Protein AF-A0A941UNM2-F1 (afdb_monomer_lite)

Secondary structure (DSSP, 8-state):
-----------------SS---S---------------S-----------------HHHHHHHHHHTT----HHHHHHHHHHHHHHHHHHHHHTTS--TTPPP--SGGGGT-S--PPPPPP--------HHHHHTT-S-EETTEE-------

Radius of gyration: 27.56 Å; chains: 1; bounding box: 58×44×70 Å

Foldseek 3Di:
DDDDDDDDDDDPDDDDDPDDDDDDDDDDDDDDDDDDPPPDDPPPPDPPDPPPLADDLVVLVVVCVVVVHDDDSVRSVVVSVVSSVVSVVVVVVVVDDCPPPDDDPDPCCVVPVDDDDDDDDPDDDDDDPLVVVCPPAPDDDPSDHDDDDDDD

Sequence (152 aa):
MPTVQQADILPYNSPDICLLLRSKFLRQNYFLGKFYCCRLCNFSRGKAAPRTMSLSLSDVQHIANLAQLEISDERAEKTLAQLNGIFALVGQMSAVDTTGIEPLSHPIAALMPELSLRLRDDRVLEPDLRDAYQQCAPATQDGLYLVPRVVE

Structure (mmCIF, N/CA/C/O backbone):
data_AF-A0A941UNM2-F1
#
_entry.id   AF-A0A941UNM2-F1
#
loop_
_atom_site.group_PDB
_atom_site.id
_atom_site.type_symbol
_atom_site.label_atom_id
_atom_site.label_alt_id
_atom_site.label_comp_id
_atom_site.label_asym_id
_atom_site.label_entity_id
_atom_site.label_seq_id
_atom_site.pdbx_PDB_ins_code
_atom_site.Cartn_x
_atom_site.Cartn_y
_atom_site.Cartn_z
_atom_site.occupancy
_atom_site.B_iso_or_equiv
_atom_site.auth_seq_id
_atom_site.auth_comp_id
_atom_site.auth_asym_id
_atom_site.auth_atom_id
_atom_site.pdbx_PDB_model_num
ATOM 1 N N . MET A 1 1 ? 24.215 -2.992 -43.536 1.00 38.59 1 MET A N 1
ATOM 2 C CA . MET A 1 1 ? 25.291 -2.245 -42.858 1.00 38.59 1 MET A CA 1
ATOM 3 C C . MET A 1 1 ? 25.329 -0.832 -43.404 1.00 38.59 1 MET A C 1
ATOM 5 O O . MET A 1 1 ? 25.579 -0.682 -44.593 1.00 38.59 1 MET A O 1
ATOM 9 N N . PRO A 1 2 ? 25.068 0.173 -42.563 1.00 39.94 2 PRO A N 1
ATOM 10 C CA . PRO A 1 2 ? 25.693 1.471 -42.727 1.00 39.94 2 PRO A CA 1
ATOM 11 C C . PRO A 1 2 ? 26.506 1.833 -41.478 1.00 39.94 2 PRO A C 1
ATOM 13 O O . PRO A 1 2 ? 26.116 1.589 -40.339 1.00 39.94 2 PRO A O 1
ATOM 16 N N . THR A 1 3 ? 27.681 2.368 -41.756 1.00 40.44 3 THR A N 1
ATOM 17 C CA . THR A 1 3 ? 28.746 2.782 -40.851 1.00 40.44 3 THR A CA 1
ATOM 18 C C . THR A 1 3 ? 28.317 4.028 -40.073 1.00 40.44 3 THR A C 1
ATOM 20 O O . THR A 1 3 ? 28.024 5.050 -40.688 1.00 40.44 3 THR A O 1
ATOM 23 N N . VAL A 1 4 ? 28.294 3.969 -38.738 1.00 41.94 4 VAL A N 1
ATOM 24 C CA . VAL A 1 4 ? 28.157 5.158 -37.881 1.00 41.94 4 VAL A CA 1
ATOM 25 C C . VAL A 1 4 ? 29.529 5.453 -37.295 1.00 41.94 4 VAL A C 1
ATOM 27 O O . VAL A 1 4 ? 30.128 4.609 -36.633 1.00 41.94 4 VAL A O 1
ATOM 30 N N . GLN A 1 5 ? 30.046 6.629 -37.637 1.00 39.09 5 GLN A N 1
ATOM 31 C CA . GLN A 1 5 ? 31.352 7.114 -37.223 1.00 39.09 5 GLN A CA 1
ATOM 32 C C . GLN A 1 5 ? 31.389 7.354 -35.711 1.00 39.09 5 GLN A C 1
ATOM 34 O O . GLN A 1 5 ? 30.480 7.959 -35.143 1.00 39.09 5 GLN A O 1
ATOM 39 N N . GLN A 1 6 ? 32.480 6.892 -35.100 1.00 39.91 6 GLN A N 1
ATOM 40 C CA . GLN A 1 6 ? 32.981 7.322 -33.800 1.00 39.91 6 GLN A CA 1
ATOM 41 C C . GLN A 1 6 ? 32.998 8.860 -33.753 1.00 39.91 6 GLN A C 1
ATOM 43 O O . GLN A 1 6 ? 33.671 9.487 -34.569 1.00 39.91 6 GLN A O 1
ATOM 48 N N . ALA A 1 7 ? 32.270 9.452 -32.808 1.00 37.53 7 ALA A N 1
ATOM 49 C CA . ALA A 1 7 ? 32.495 10.823 -32.376 1.00 37.53 7 ALA A CA 1
ATOM 50 C C . ALA A 1 7 ? 33.044 10.774 -30.951 1.00 37.53 7 ALA A C 1
ATOM 52 O O . ALA A 1 7 ? 32.510 10.086 -30.080 1.00 37.53 7 ALA A O 1
ATOM 53 N N . ASP A 1 8 ? 34.170 11.449 -30.794 1.00 34.38 8 ASP A N 1
ATOM 54 C CA . ASP A 1 8 ? 35.116 11.335 -29.704 1.00 34.38 8 ASP A CA 1
ATOM 55 C C . ASP A 1 8 ? 34.553 11.677 -28.321 1.00 34.38 8 ASP A C 1
ATOM 57 O O . ASP A 1 8 ? 33.809 12.635 -28.111 1.00 34.38 8 ASP A O 1
ATOM 61 N N . ILE A 1 9 ? 34.999 10.873 -27.359 1.00 39.72 9 ILE A N 1
ATOM 62 C CA . ILE A 1 9 ? 34.877 11.089 -25.923 1.00 39.72 9 ILE A CA 1
ATOM 63 C C . ILE A 1 9 ? 35.791 12.265 -25.559 1.00 39.72 9 ILE A C 1
ATOM 65 O O . ILE A 1 9 ? 37.012 12.148 -25.663 1.00 39.72 9 ILE A O 1
ATOM 69 N N . LEU A 1 10 ? 35.221 13.380 -25.097 1.00 38.94 10 LEU A N 1
ATOM 70 C CA . LEU A 1 10 ? 35.974 14.427 -24.402 1.00 38.94 10 LEU A CA 1
ATOM 71 C C . LEU A 1 10 ? 35.691 14.382 -22.891 1.00 38.94 10 LEU A C 1
ATOM 73 O O . LEU A 1 10 ? 34.558 14.117 -22.484 1.00 38.94 10 LEU A O 1
ATOM 77 N N . PRO A 1 11 ? 36.712 14.618 -22.046 1.00 37.31 11 PRO A N 1
ATOM 78 C CA . PRO A 1 11 ? 36.639 14.379 -20.612 1.00 37.31 11 PRO A CA 1
ATOM 79 C C . PRO A 1 11 ? 35.880 15.511 -19.914 1.00 37.31 11 PRO A C 1
ATOM 81 O O . PRO A 1 11 ? 36.327 16.657 -19.891 1.00 37.31 11 PRO A O 1
ATOM 84 N N . TYR A 1 12 ? 34.738 15.194 -19.304 1.00 43.06 12 TYR A N 1
ATOM 85 C CA . TYR A 1 12 ? 33.997 16.146 -18.480 1.00 43.06 12 TYR A CA 1
ATOM 86 C C . TYR A 1 12 ? 34.612 16.206 -17.077 1.00 43.06 12 TYR A C 1
ATOM 88 O O . TYR A 1 12 ? 34.192 15.515 -16.152 1.00 43.06 12 TYR A O 1
ATOM 96 N N . ASN A 1 13 ? 35.652 17.025 -16.936 1.00 38.09 13 ASN A N 1
ATOM 97 C CA . ASN A 1 13 ? 36.161 17.464 -15.646 1.00 38.09 13 ASN A CA 1
ATOM 98 C C . ASN A 1 13 ? 36.380 18.977 -15.702 1.00 38.09 13 ASN A C 1
ATOM 100 O O . ASN A 1 13 ? 37.399 19.414 -16.231 1.00 38.09 13 ASN A O 1
ATOM 104 N N . SER A 1 14 ? 35.407 19.759 -15.221 1.00 36.44 14 SER A N 1
ATOM 105 C CA . SER A 1 14 ? 35.585 20.989 -14.419 1.00 36.44 14 SER A CA 1
ATOM 106 C C . SER A 1 14 ? 34.254 21.754 -14.265 1.00 36.44 14 SER A C 1
ATOM 108 O O . SER A 1 14 ? 33.398 21.676 -15.148 1.00 36.44 14 SER A O 1
ATOM 110 N N . PRO A 1 15 ? 34.049 22.480 -13.150 1.00 49.19 15 PRO A N 1
ATOM 111 C CA . PRO A 1 15 ? 32.752 22.981 -12.714 1.00 49.19 15 PRO A CA 1
ATOM 112 C C . PRO A 1 15 ? 32.562 24.447 -13.117 1.00 49.19 15 PRO A C 1
ATOM 114 O O . PRO A 1 15 ? 33.095 25.309 -12.444 1.00 49.19 15 PRO A O 1
ATOM 117 N N . ASP A 1 16 ? 31.805 24.746 -14.176 1.00 44.72 16 ASP A N 1
ATOM 118 C CA . ASP A 1 16 ? 31.377 26.125 -14.482 1.00 44.72 16 ASP A CA 1
ATOM 119 C C . ASP A 1 16 ? 30.246 26.150 -15.528 1.00 44.72 16 ASP A C 1
ATOM 121 O O . ASP A 1 16 ? 30.465 26.429 -16.702 1.00 44.72 16 ASP A O 1
ATOM 125 N N . ILE A 1 17 ? 29.000 25.866 -15.125 1.00 41.56 17 ILE A N 1
ATOM 126 C CA . ILE A 1 17 ? 27.803 26.181 -15.943 1.00 41.56 17 ILE A CA 1
ATOM 127 C C . ILE A 1 17 ? 26.698 26.756 -15.043 1.00 41.56 17 ILE A C 1
ATOM 129 O O . ILE A 1 17 ? 25.564 26.287 -15.007 1.00 41.56 17 ILE A O 1
ATOM 133 N N . CYS A 1 18 ? 27.040 27.790 -14.269 1.00 36.16 18 CYS A N 1
ATOM 134 C CA . CYS A 1 18 ? 26.081 28.486 -13.405 1.00 36.16 18 CYS A CA 1
ATOM 135 C C . CYS A 1 18 ? 25.472 29.752 -14.040 1.00 36.16 18 CYS A C 1
ATOM 137 O O . CYS A 1 18 ? 24.567 30.350 -13.469 1.00 36.16 18 CYS A O 1
ATOM 139 N N . LEU A 1 19 ? 25.901 30.191 -15.227 1.00 42.97 19 LEU A N 1
ATOM 140 C CA . LEU A 1 19 ? 25.396 31.435 -15.820 1.00 42.97 19 LEU A CA 1
ATOM 141 C C . LEU A 1 19 ? 25.467 31.404 -17.345 1.00 42.97 19 LEU A C 1
ATOM 143 O O . LEU A 1 19 ? 26.473 31.826 -17.893 1.00 42.97 19 LEU A O 1
ATOM 147 N N . LEU A 1 20 ? 24.402 30.957 -18.023 1.00 41.00 20 LEU A N 1
ATOM 148 C CA . LEU A 1 20 ? 23.994 31.448 -19.354 1.00 41.00 20 LEU A CA 1
ATOM 149 C C . LEU A 1 20 ? 22.799 30.647 -19.880 1.00 41.00 20 LEU A C 1
ATOM 151 O O . LEU A 1 20 ? 22.975 29.654 -20.568 1.00 41.00 20 LEU A O 1
ATOM 155 N N . LEU A 1 21 ? 21.584 31.097 -19.556 1.00 37.56 21 LEU A N 1
ATOM 156 C CA . LEU A 1 21 ? 20.432 31.155 -20.478 1.00 37.56 21 LEU A CA 1
ATOM 157 C C . LEU A 1 21 ? 19.244 31.816 -19.765 1.00 37.56 21 LEU A C 1
ATOM 159 O O . LEU A 1 21 ? 18.157 31.279 -19.576 1.00 37.56 21 LEU A O 1
ATOM 163 N N . ARG A 1 22 ? 19.489 33.068 -19.376 1.00 40.47 22 ARG A N 1
ATOM 164 C CA . ARG A 1 22 ? 18.455 34.086 -19.215 1.00 40.47 22 ARG A CA 1
ATOM 165 C C . ARG A 1 22 ? 18.176 34.615 -20.624 1.00 40.47 22 ARG A C 1
ATOM 167 O O . ARG A 1 22 ? 19.119 34.984 -21.313 1.00 40.47 22 ARG A O 1
ATOM 174 N N . SER A 1 23 ? 16.903 34.692 -21.008 1.00 39.66 23 SER A N 1
ATOM 175 C CA . SER A 1 23 ? 16.364 35.254 -22.265 1.00 39.66 23 SER A CA 1
ATOM 176 C C . SER A 1 23 ? 16.194 34.290 -23.452 1.00 39.66 23 SER A C 1
ATOM 178 O O . SER A 1 23 ? 17.061 34.155 -24.304 1.00 39.66 23 SER A O 1
ATOM 180 N N . LYS A 1 24 ? 15.007 33.669 -23.529 1.00 42.66 24 LYS A N 1
ATOM 181 C CA . LYS A 1 24 ? 14.116 33.611 -24.712 1.00 42.66 24 LYS A CA 1
ATOM 182 C C . LYS A 1 24 ? 13.107 32.474 -24.535 1.00 42.66 24 LYS A C 1
ATOM 184 O O . LYS A 1 24 ? 13.323 31.385 -25.036 1.00 42.66 24 LYS A O 1
ATOM 189 N N . PHE A 1 25 ? 12.003 32.740 -23.840 1.00 32.34 25 PHE A N 1
ATOM 190 C CA . PHE A 1 25 ? 10.706 32.126 -24.154 1.00 32.34 25 PHE A CA 1
ATOM 191 C C . PHE A 1 25 ? 9.606 32.904 -23.420 1.00 32.34 25 PHE A C 1
ATOM 193 O O . PHE A 1 25 ? 9.177 32.568 -22.321 1.00 32.34 25 PHE A O 1
ATOM 200 N N . LEU A 1 26 ? 9.212 34.035 -24.004 1.00 33.81 26 LEU A N 1
ATOM 201 C CA . LEU A 1 26 ? 8.020 34.776 -23.607 1.00 33.81 26 LEU A CA 1
ATOM 202 C C . LEU A 1 26 ? 7.119 34.915 -24.832 1.00 33.81 26 LEU A C 1
ATOM 204 O O . LEU A 1 26 ? 7.583 35.365 -25.876 1.00 33.81 26 LEU A O 1
ATOM 208 N N . ARG A 1 27 ? 5.830 34.633 -24.598 1.00 34.16 27 ARG A N 1
ATOM 209 C CA . ARG A 1 27 ? 4.637 34.809 -25.451 1.00 34.16 27 ARG A CA 1
ATOM 210 C C . ARG A 1 27 ? 4.247 33.621 -26.338 1.00 34.16 27 ARG A C 1
ATOM 212 O O . ARG A 1 27 ? 4.634 33.562 -27.493 1.00 34.16 27 ARG A O 1
ATOM 219 N N . GLN A 1 28 ? 3.329 32.793 -25.835 1.00 38.62 28 GLN A N 1
ATOM 220 C CA . GLN A 1 28 ? 1.892 32.872 -26.175 1.00 38.62 28 GLN A CA 1
ATOM 221 C C . GLN A 1 28 ? 1.104 31.843 -25.336 1.00 38.62 28 GLN A C 1
ATOM 223 O O . GLN A 1 28 ? 1.188 30.644 -25.543 1.00 38.62 28 GLN A O 1
ATOM 228 N N . ASN A 1 29 ? 0.477 32.324 -24.259 1.00 36.66 29 ASN A N 1
ATOM 229 C CA . ASN A 1 29 ? -0.979 32.294 -24.057 1.00 36.66 29 ASN A CA 1
ATOM 230 C C . ASN A 1 29 ? -1.593 30.908 -23.829 1.00 36.66 29 ASN A C 1
ATOM 232 O O . ASN A 1 29 ? -2.188 30.377 -24.750 1.00 36.66 29 ASN A O 1
ATOM 236 N N . TYR A 1 30 ? -1.598 30.434 -22.578 1.00 43.09 30 TYR A N 1
ATOM 237 C CA . TYR A 1 30 ? -2.759 29.730 -22.023 1.00 43.09 30 TYR A CA 1
ATOM 238 C C . TYR A 1 30 ? -2.925 30.062 -20.533 1.00 43.09 30 TYR A C 1
ATOM 240 O O . TYR A 1 30 ? -2.081 29.751 -19.702 1.00 43.09 30 TYR A O 1
ATOM 248 N N . PHE A 1 31 ? -4.027 30.769 -20.280 1.00 30.66 31 PHE A N 1
ATOM 249 C CA . PHE A 1 31 ? -4.817 30.889 -19.057 1.00 30.66 31 PHE A CA 1
ATOM 250 C C . PHE A 1 31 ? -4.147 31.268 -17.726 1.00 30.66 31 PHE A C 1
ATOM 252 O O . PHE A 1 31 ? -3.425 30.518 -17.077 1.00 30.66 31 PHE A O 1
ATOM 259 N N . LEU A 1 32 ? -4.513 32.475 -17.288 1.00 35.97 32 LEU A N 1
ATOM 260 C CA . LEU A 1 32 ? -4.239 33.044 -15.982 1.00 35.97 32 LEU A CA 1
ATOM 261 C C . LEU A 1 32 ? -4.911 32.239 -14.863 1.00 35.97 32 LEU A C 1
ATOM 263 O O . LEU A 1 32 ? -6.132 32.211 -14.753 1.00 35.97 32 LEU A O 1
ATOM 267 N N . GLY A 1 33 ? -4.086 31.725 -13.958 1.00 31.30 33 GLY A N 1
ATOM 268 C CA . GLY A 1 33 ? -4.458 31.348 -12.600 1.00 31.30 33 GLY A CA 1
ATOM 269 C C . GLY A 1 33 ? -3.362 31.808 -11.647 1.00 31.30 33 GLY A C 1
ATOM 270 O O . GLY A 1 33 ? -2.493 31.034 -11.266 1.00 31.30 33 GLY A O 1
ATOM 271 N N . LYS A 1 34 ? -3.361 33.104 -11.315 1.00 35.53 34 LYS A N 1
ATOM 272 C CA . LYS A 1 34 ? -2.531 33.688 -10.254 1.00 35.53 34 LYS A CA 1
ATOM 273 C C . LYS A 1 34 ? -2.842 32.983 -8.929 1.00 35.53 34 LYS A C 1
ATOM 275 O O . LYS A 1 34 ? -3.826 33.331 -8.290 1.00 35.53 34 LYS A O 1
ATOM 280 N N . PHE A 1 35 ? -1.963 32.104 -8.464 1.00 30.31 35 PHE A N 1
ATOM 281 C CA . PHE A 1 35 ? -1.761 31.925 -7.029 1.00 30.31 35 PHE A CA 1
ATOM 282 C C . PHE A 1 35 ? -0.305 32.211 -6.706 1.00 30.31 35 PHE A C 1
ATOM 284 O O . PHE A 1 35 ? 0.620 31.474 -7.034 1.00 30.31 35 PHE A O 1
ATOM 291 N N . TYR A 1 36 ? -0.137 33.394 -6.131 1.00 38.31 36 TYR A N 1
ATOM 292 C CA . TYR A 1 36 ? 1.098 33.899 -5.584 1.00 38.31 36 TYR A CA 1
ATOM 293 C C . TYR A 1 36 ? 1.652 32.912 -4.558 1.00 38.31 36 TYR A C 1
ATOM 295 O O . TYR A 1 36 ? 0.938 32.447 -3.670 1.00 38.31 36 TYR A O 1
ATOM 303 N N . CYS A 1 37 ? 2.958 32.680 -4.661 1.00 32.22 37 CYS A N 1
ATOM 304 C CA . CYS A 1 37 ? 3.813 32.229 -3.577 1.00 32.22 37 CYS A CA 1
ATOM 305 C C . CYS A 1 37 ? 3.662 33.213 -2.404 1.00 32.22 37 CYS A C 1
ATOM 307 O O . CYS A 1 37 ? 4.362 34.222 -2.324 1.00 32.22 37 CYS A O 1
ATOM 309 N N . CYS A 1 38 ? 2.694 32.951 -1.526 1.00 29.59 38 CYS A N 1
ATOM 310 C CA . CYS A 1 38 ? 2.586 33.621 -0.243 1.00 29.59 38 CYS A CA 1
ATOM 311 C C . CYS A 1 38 ? 3.354 32.782 0.773 1.00 29.59 38 CYS A C 1
ATOM 313 O O . CYS A 1 38 ? 2.865 31.817 1.361 1.00 29.59 38 CYS A O 1
ATOM 315 N N . ARG A 1 39 ? 4.613 33.171 0.935 1.00 40.22 39 ARG A N 1
ATOM 316 C CA . ARG A 1 39 ? 5.497 32.809 2.032 1.00 40.22 39 ARG A CA 1
ATOM 317 C C . ARG A 1 39 ? 4.936 33.405 3.324 1.00 40.22 39 ARG A C 1
ATOM 319 O O . ARG A 1 39 ? 5.430 34.435 3.747 1.00 40.22 39 ARG A O 1
ATOM 326 N N . LEU A 1 40 ? 3.857 32.818 3.854 1.00 38.56 40 LEU A N 1
ATOM 327 C CA . LEU A 1 40 ? 3.228 33.042 5.171 1.00 38.56 40 LEU A CA 1
ATOM 328 C C . LEU A 1 40 ? 1.874 32.305 5.188 1.00 38.56 40 LEU A C 1
ATOM 330 O O . LEU A 1 40 ? 0.804 32.905 5.187 1.00 38.56 40 LEU A O 1
ATOM 334 N N . CYS A 1 41 ? 1.902 30.976 5.181 1.00 28.83 41 CYS A N 1
ATOM 335 C CA . CYS A 1 41 ? 0.761 30.190 5.637 1.00 28.83 41 CYS A CA 1
ATOM 336 C C . CYS A 1 41 ? 1.268 29.267 6.729 1.00 28.83 41 CYS A C 1
ATOM 338 O O . CYS A 1 41 ? 1.983 28.300 6.480 1.00 28.83 41 CYS A O 1
ATOM 340 N N . ASN A 1 42 ? 0.938 29.671 7.955 1.00 32.81 42 ASN A N 1
ATOM 341 C CA . ASN A 1 42 ? 0.988 28.857 9.150 1.00 32.81 42 ASN A CA 1
ATOM 342 C C . ASN A 1 42 ? 0.553 27.437 8.800 1.00 32.81 42 ASN A C 1
ATOM 344 O O . ASN A 1 42 ? -0.609 27.214 8.466 1.00 32.81 42 ASN A O 1
ATOM 348 N N . PHE A 1 43 ? 1.489 26.494 8.908 1.00 32.81 43 PHE A N 1
ATOM 349 C CA . PHE A 1 43 ? 1.162 25.095 9.110 1.00 32.81 43 PHE A CA 1
ATOM 350 C C . PHE A 1 43 ? 0.400 25.040 10.433 1.00 32.81 43 PHE A C 1
ATOM 352 O O . PHE A 1 43 ? 0.981 25.008 11.522 1.00 32.81 43 PHE A O 1
ATOM 359 N N . SER A 1 44 ? -0.917 25.192 10.332 1.00 35.88 44 SER A N 1
ATOM 360 C CA . SER A 1 44 ? -1.851 25.046 11.423 1.00 35.88 44 SER A CA 1
ATOM 361 C C . SER A 1 44 ? -1.650 23.633 11.939 1.00 35.88 44 SER A C 1
ATOM 363 O O . SER A 1 44 ? -2.071 22.659 11.323 1.00 35.88 44 SER A O 1
ATOM 365 N N . ARG A 1 45 ? -0.939 23.528 13.068 1.00 40.31 45 ARG A N 1
ATOM 366 C CA . ARG A 1 45 ? -0.932 22.330 13.899 1.00 40.31 45 ARG A CA 1
ATOM 367 C C . ARG A 1 45 ? -2.397 22.027 14.179 1.00 40.31 45 ARG A C 1
ATOM 369 O O . ARG A 1 45 ? -3.015 22.684 15.019 1.00 40.31 45 ARG A O 1
ATOM 376 N N .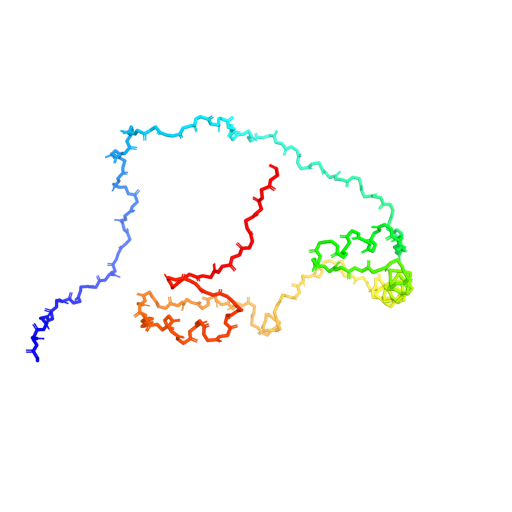 GLY A 1 46 ? -2.958 21.097 13.409 1.00 33.62 46 GLY A N 1
ATOM 377 C CA . GLY A 1 46 ? -4.248 20.505 13.696 1.00 33.62 46 GLY A CA 1
ATOM 378 C C . GLY A 1 46 ? -4.201 20.077 15.151 1.00 33.62 46 GLY A C 1
ATOM 379 O O . GLY A 1 46 ? -3.249 19.417 15.572 1.00 33.62 46 GLY A O 1
ATOM 380 N N . LYS A 1 47 ? -5.156 20.576 15.938 1.00 36.75 47 LYS A N 1
ATOM 381 C CA . LYS A 1 47 ? -5.300 20.247 17.352 1.00 36.75 47 LYS A CA 1
ATOM 382 C C . LYS A 1 47 ? -5.143 18.735 17.491 1.00 36.75 47 LYS A C 1
ATOM 384 O O . LYS A 1 47 ? -5.931 17.994 16.910 1.00 36.75 47 LYS A O 1
ATOM 389 N N . ALA A 1 48 ? -4.121 18.299 18.224 1.00 37.91 48 ALA A N 1
ATOM 390 C CA . ALA A 1 48 ? -4.000 16.914 18.634 1.00 37.91 48 ALA A CA 1
ATOM 391 C C . ALA A 1 48 ? -5.210 16.618 19.524 1.00 37.91 48 ALA A C 1
ATOM 393 O O . ALA A 1 48 ? -5.235 16.977 20.702 1.00 37.91 48 ALA A O 1
ATOM 394 N N . ALA A 1 49 ? -6.254 16.049 18.924 1.00 38.22 49 ALA A N 1
ATOM 395 C CA . ALA A 1 49 ? -7.298 15.387 19.676 1.00 38.22 49 ALA A CA 1
ATOM 396 C C . ALA A 1 49 ? -6.627 14.298 20.534 1.00 38.22 49 ALA A C 1
ATOM 398 O O . ALA A 1 49 ? -5.616 13.722 20.107 1.00 38.22 49 ALA A O 1
ATOM 399 N N . PRO A 1 50 ? -7.125 14.048 21.756 1.00 39.88 50 PRO A N 1
ATOM 400 C CA . PRO A 1 50 ? -6.584 12.999 22.610 1.00 39.88 50 PRO A CA 1
ATOM 401 C C . PRO A 1 50 ? -6.506 11.688 21.820 1.00 39.88 50 PRO A C 1
ATOM 403 O O . PRO A 1 50 ? -7.431 11.359 21.079 1.00 39.88 50 PRO A O 1
ATOM 406 N N . ARG A 1 51 ? -5.383 10.966 21.944 1.00 47.16 51 ARG A N 1
ATOM 407 C CA . ARG A 1 51 ? -5.144 9.681 21.271 1.00 47.16 51 ARG A CA 1
ATOM 408 C C . ARG A 1 51 ? -6.071 8.602 21.837 1.00 47.16 51 ARG A C 1
ATOM 410 O O . ARG A 1 51 ? -5.641 7.738 22.593 1.00 47.16 51 ARG A O 1
ATOM 417 N N . THR A 1 52 ? -7.347 8.650 21.482 1.00 50.44 52 THR A N 1
ATOM 418 C CA . THR A 1 52 ? -8.246 7.507 21.600 1.00 50.44 52 THR A CA 1
ATOM 419 C C . THR A 1 52 ? -7.813 6.477 20.565 1.00 50.44 52 THR A C 1
ATOM 421 O O . THR A 1 52 ? -7.974 6.679 19.368 1.00 50.44 52 THR A O 1
ATOM 424 N N . MET A 1 53 ? -7.231 5.375 21.041 1.00 65.50 53 MET A N 1
ATOM 425 C CA . MET A 1 53 ? -6.783 4.216 20.249 1.00 65.50 53 MET A CA 1
ATOM 426 C C . MET A 1 53 ? -7.953 3.347 19.753 1.00 65.50 53 MET A C 1
ATOM 428 O O . MET A 1 53 ? -7.793 2.151 19.531 1.00 65.50 53 MET A O 1
ATOM 432 N N . SER A 1 54 ? -9.146 3.927 19.636 1.00 73.56 54 SER A N 1
ATOM 433 C CA . SER A 1 54 ? -10.363 3.241 19.216 1.00 73.56 54 SER A CA 1
ATOM 434 C C . SER A 1 54 ? -10.903 3.917 17.965 1.00 73.56 54 SER A C 1
ATOM 436 O O . SER A 1 54 ? -11.273 5.091 18.014 1.00 73.56 54 SER A O 1
ATOM 438 N N . LEU A 1 55 ? -10.947 3.173 16.863 1.00 85.81 55 LEU A N 1
ATOM 439 C CA . LEU A 1 55 ? -11.538 3.627 15.609 1.00 85.81 55 LEU A CA 1
ATOM 440 C C . LEU A 1 55 ? -13.066 3.589 15.673 1.00 85.81 55 LEU A C 1
ATOM 442 O O . LEU A 1 55 ? -13.651 2.668 16.253 1.00 85.81 55 LEU A O 1
ATOM 446 N N . SER A 1 56 ? -13.700 4.560 15.020 1.00 90.56 56 SER A N 1
ATOM 447 C CA . SER A 1 56 ? -15.131 4.555 14.716 1.00 90.56 56 SER A CA 1
ATOM 448 C C . SER A 1 56 ? -15.413 3.910 13.352 1.00 90.56 56 SER A C 1
ATOM 450 O O . SER A 1 56 ? -14.516 3.731 12.527 1.00 90.56 56 SER A O 1
ATOM 452 N N . LEU A 1 57 ? -16.677 3.572 13.079 1.00 90.31 57 LEU A N 1
ATOM 453 C CA . LEU A 1 57 ? -17.072 2.977 11.796 1.00 90.31 57 LEU A CA 1
ATOM 454 C C . LEU A 1 57 ? -16.856 3.940 10.615 1.00 90.31 57 LEU A C 1
ATOM 456 O O . LEU A 1 57 ? -16.431 3.509 9.544 1.00 90.31 57 LEU A O 1
ATOM 460 N N . SER A 1 58 ? -17.043 5.247 10.828 1.00 90.56 58 SER A N 1
ATOM 461 C CA . SER A 1 58 ? -16.720 6.272 9.828 1.00 90.56 58 SER A CA 1
ATOM 462 C C . SER A 1 58 ? -15.227 6.332 9.505 1.00 90.56 58 SER A C 1
ATOM 464 O O . SER A 1 58 ? -14.869 6.572 8.354 1.00 90.56 58 SER A O 1
ATOM 466 N N . ASP A 1 59 ? -14.348 6.064 10.478 1.00 91.19 59 ASP A N 1
ATOM 467 C CA . ASP A 1 59 ? -12.901 6.035 10.230 1.00 91.19 59 ASP A CA 1
ATOM 468 C C . ASP A 1 59 ? -12.523 4.844 9.344 1.00 91.19 59 ASP A C 1
ATOM 470 O O . ASP A 1 59 ? -11.690 4.976 8.450 1.00 91.19 59 ASP A O 1
ATOM 474 N N . VAL A 1 60 ? -13.173 3.691 9.537 1.00 92.25 60 VAL A N 1
ATOM 475 C CA . VAL A 1 60 ? -12.962 2.505 8.691 1.00 92.25 60 VAL A CA 1
ATOM 476 C C . VAL A 1 60 ? -13.405 2.775 7.254 1.00 92.25 60 VAL A C 1
ATOM 478 O O . VAL A 1 60 ? -12.664 2.463 6.323 1.00 92.25 60 VAL A O 1
ATOM 481 N N . GLN A 1 61 ? -14.565 3.406 7.060 1.00 91.38 61 GLN A N 1
ATOM 482 C CA . GLN A 1 61 ? -15.031 3.808 5.728 1.00 91.38 61 GLN A CA 1
ATOM 483 C C . GLN A 1 61 ? -14.092 4.838 5.081 1.00 91.38 61 GLN A C 1
ATOM 485 O O . GLN A 1 61 ? -13.801 4.753 3.887 1.00 91.38 61 GLN A O 1
ATOM 490 N N . HIS A 1 62 ? -13.566 5.783 5.865 1.00 92.62 62 HIS A N 1
ATOM 491 C CA . HIS A 1 62 ? -12.604 6.765 5.375 1.00 92.62 62 HIS A CA 1
ATOM 492 C C . HIS A 1 62 ? -11.288 6.112 4.929 1.00 92.62 62 HIS A C 1
ATOM 494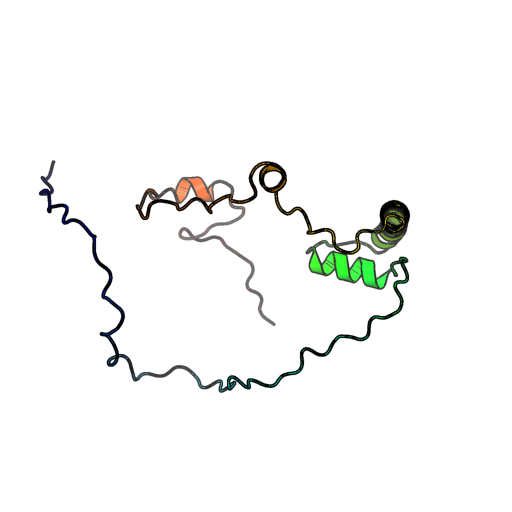 O O . HIS A 1 62 ? -10.797 6.393 3.836 1.00 92.62 62 HIS A O 1
ATOM 500 N N . ILE A 1 63 ? -10.745 5.196 5.735 1.00 92.94 63 ILE A N 1
ATOM 501 C CA . ILE A 1 63 ? -9.533 4.437 5.400 1.00 92.94 63 ILE A CA 1
ATOM 502 C C . ILE A 1 63 ? -9.763 3.565 4.161 1.00 92.94 63 ILE A C 1
ATOM 504 O O . ILE A 1 63 ? -8.894 3.508 3.293 1.00 92.94 63 ILE A O 1
ATOM 508 N N . ALA A 1 64 ? -10.929 2.925 4.041 1.00 93.88 64 ALA A N 1
ATOM 509 C CA . ALA A 1 64 ? -11.280 2.127 2.868 1.00 93.88 64 ALA A CA 1
ATOM 510 C C . ALA A 1 64 ? -11.291 2.977 1.587 1.00 93.88 64 ALA A C 1
ATOM 512 O O . ALA A 1 64 ? -10.710 2.574 0.583 1.00 93.88 64 ALA A O 1
ATOM 513 N N . ASN A 1 65 ? -11.845 4.192 1.647 1.00 93.81 65 ASN A N 1
ATOM 514 C CA . ASN A 1 65 ? -11.822 5.132 0.526 1.00 93.81 65 ASN A CA 1
ATOM 515 C C . ASN A 1 65 ? -10.383 5.528 0.140 1.00 93.81 65 ASN A C 1
ATOM 517 O O . ASN A 1 65 ? -10.008 5.428 -1.027 1.00 93.81 65 ASN A O 1
ATOM 521 N N . LEU A 1 66 ? -9.539 5.875 1.121 1.00 96.00 66 LEU A N 1
ATOM 522 C CA . LEU A 1 66 ? -8.125 6.197 0.874 1.00 96.00 66 LEU A CA 1
ATOM 523 C C . LEU A 1 66 ? -7.350 5.029 0.248 1.00 96.00 66 LEU A C 1
ATOM 525 O O . LEU A 1 66 ? -6.476 5.245 -0.589 1.00 96.00 66 LEU A O 1
ATOM 529 N N . ALA A 1 67 ? -7.678 3.800 0.642 1.00 95.69 67 ALA A N 1
ATOM 530 C CA . ALA A 1 67 ? -7.094 2.581 0.095 1.00 95.69 67 ALA A CA 1
ATOM 531 C C . ALA A 1 67 ? -7.737 2.128 -1.232 1.00 95.69 67 ALA A C 1
ATOM 533 O O . ALA A 1 67 ? -7.322 1.106 -1.773 1.00 95.69 67 ALA A O 1
ATOM 534 N N . GLN A 1 68 ? -8.730 2.862 -1.751 1.00 94.06 68 GLN A N 1
ATOM 535 C CA . GLN A 1 68 ? -9.520 2.497 -2.935 1.00 94.06 68 GLN A CA 1
ATOM 536 C C . GLN A 1 68 ? -10.174 1.106 -2.819 1.00 94.06 68 GLN A C 1
ATOM 538 O O . GLN A 1 68 ? -10.236 0.345 -3.784 1.00 94.06 68 GLN A O 1
ATOM 543 N N . LEU A 1 69 ? -10.662 0.769 -1.623 1.00 94.38 69 LEU A N 1
ATOM 544 C CA . LEU A 1 69 ? -11.351 -0.483 -1.321 1.00 94.38 69 LEU A CA 1
ATOM 545 C C . LEU A 1 69 ? -12.848 -0.244 -1.127 1.00 94.38 69 LEU A C 1
ATOM 547 O O . LEU A 1 69 ? -13.261 0.546 -0.279 1.00 94.38 69 LEU A O 1
ATOM 551 N N . GLU A 1 70 ? -13.667 -0.988 -1.866 1.00 93.00 70 GLU A N 1
ATOM 552 C CA . GLU A 1 70 ? -15.110 -1.035 -1.643 1.00 93.00 70 GLU A CA 1
ATOM 553 C C . GLU A 1 70 ? -15.435 -2.048 -0.536 1.00 93.00 70 GLU A C 1
ATOM 555 O O . GLU A 1 70 ? -15.071 -3.227 -0.612 1.00 93.00 70 GLU A O 1
ATOM 560 N N . ILE A 1 71 ? -16.110 -1.590 0.520 1.00 92.62 71 ILE A N 1
ATOM 561 C CA . ILE A 1 71 ? -16.452 -2.406 1.686 1.00 92.62 71 ILE A CA 1
ATOM 562 C C . ILE A 1 71 ? -17.944 -2.284 1.998 1.00 92.62 71 ILE A C 1
ATOM 564 O O . ILE A 1 71 ? -18.490 -1.187 2.036 1.00 92.62 71 ILE A O 1
ATOM 568 N N . SER A 1 72 ? -18.604 -3.421 2.221 1.00 93.94 72 SER A N 1
ATOM 569 C CA . SER A 1 72 ? -19.986 -3.443 2.704 1.00 93.94 72 SER A CA 1
ATOM 570 C C . SER A 1 72 ? -20.045 -3.112 4.196 1.00 93.94 72 SER A C 1
ATOM 572 O O . SER A 1 72 ? -19.090 -3.390 4.925 1.00 93.94 72 SER A O 1
ATOM 574 N N . ASP A 1 73 ? -21.180 -2.608 4.678 1.00 90.50 73 ASP A N 1
ATOM 575 C CA . ASP A 1 73 ? -21.342 -2.221 6.089 1.00 90.50 73 ASP A CA 1
ATOM 576 C C . ASP A 1 73 ? -21.064 -3.387 7.056 1.00 90.50 73 ASP A C 1
ATOM 578 O O . ASP A 1 73 ? -20.307 -3.244 8.015 1.00 90.50 73 ASP A O 1
ATOM 582 N N . GLU A 1 74 ? -21.541 -4.594 6.733 1.00 91.06 74 GLU A N 1
ATOM 583 C CA . GLU A 1 74 ? -21.258 -5.806 7.519 1.00 91.06 74 GLU A CA 1
ATOM 584 C C . GLU A 1 74 ? -19.757 -6.138 7.606 1.00 91.06 74 GLU A C 1
ATOM 586 O O . GLU A 1 74 ? -19.266 -6.667 8.608 1.00 91.06 74 GLU A O 1
ATOM 591 N N . ARG A 1 75 ? -19.002 -5.873 6.531 1.00 91.19 75 ARG A N 1
ATOM 592 C CA . ARG A 1 75 ? -17.549 -6.075 6.518 1.00 91.19 75 ARG A CA 1
ATOM 593 C C . ARG A 1 75 ? -16.845 -4.950 7.261 1.00 91.19 75 ARG A C 1
ATOM 595 O O . ARG A 1 75 ? -15.834 -5.224 7.907 1.00 91.19 75 ARG A O 1
ATOM 602 N N . ALA A 1 76 ? -17.370 -3.728 7.214 1.00 91.88 76 ALA A N 1
ATOM 603 C CA . ALA A 1 76 ? -16.835 -2.594 7.954 1.00 91.88 76 ALA A CA 1
ATOM 604 C C . ALA A 1 76 ? -16.894 -2.841 9.470 1.00 91.88 76 ALA A C 1
ATOM 606 O O . ALA A 1 76 ? -15.885 -2.652 10.147 1.00 91.88 76 ALA A O 1
ATOM 607 N N . GLU A 1 77 ? -18.003 -3.371 9.995 1.00 92.25 77 GLU A N 1
ATOM 608 C CA . GLU A 1 77 ? -18.134 -3.725 11.420 1.00 92.25 77 GLU A CA 1
ATOM 609 C C . GLU A 1 77 ? -17.128 -4.799 11.861 1.00 92.25 77 GLU A C 1
ATOM 611 O O . GLU A 1 77 ? -16.454 -4.662 12.886 1.00 92.25 77 GLU A O 1
ATOM 616 N N . LYS A 1 78 ? -16.964 -5.860 11.059 1.00 93.25 78 LYS A N 1
ATOM 617 C CA . LYS A 1 78 ? -15.972 -6.914 11.336 1.00 93.25 78 LYS A CA 1
ATOM 618 C C . LYS A 1 78 ? -14.545 -6.371 11.296 1.00 93.25 78 LYS A C 1
ATOM 620 O O . LYS A 1 78 ? -13.730 -6.702 12.158 1.00 93.25 78 LYS A O 1
ATOM 625 N N . THR A 1 79 ? -14.254 -5.525 10.312 1.00 92.00 79 THR A N 1
ATOM 626 C CA . THR A 1 79 ? -12.934 -4.910 10.131 1.00 92.00 79 THR A CA 1
ATOM 627 C C . THR A 1 79 ? -12.615 -3.965 11.285 1.00 92.00 79 THR A C 1
ATOM 629 O O . THR A 1 79 ? -11.497 -3.983 11.790 1.00 92.00 79 THR A O 1
ATOM 632 N N . LEU A 1 80 ? -13.599 -3.209 11.783 1.00 93.31 80 LEU A N 1
ATOM 633 C CA . LEU A 1 80 ? -13.450 -2.355 12.963 1.00 93.31 80 LEU A CA 1
ATOM 634 C C . LEU A 1 80 ? -12.981 -3.157 14.182 1.00 93.31 80 LEU A C 1
ATOM 636 O O . LEU A 1 80 ? -12.027 -2.759 14.852 1.00 93.31 80 LEU A O 1
ATOM 640 N N . ALA A 1 81 ? -13.619 -4.299 14.458 1.00 91.69 81 ALA A N 1
ATOM 641 C CA . ALA A 1 81 ? -13.237 -5.152 15.581 1.00 91.69 81 ALA A CA 1
ATOM 642 C C . ALA A 1 81 ? -11.796 -5.677 15.437 1.00 91.69 81 ALA A C 1
ATOM 644 O O . ALA A 1 81 ? -11.024 -5.650 16.397 1.00 91.69 81 ALA A O 1
ATOM 645 N N . GLN A 1 82 ? -11.411 -6.100 14.229 1.00 92.19 82 GLN A N 1
ATOM 646 C CA . GLN A 1 82 ? -10.059 -6.585 13.934 1.00 92.19 82 GLN A CA 1
ATOM 647 C C . GLN A 1 82 ? -9.001 -5.482 14.073 1.00 92.19 82 GLN A C 1
ATOM 649 O O . GLN A 1 82 ? -7.974 -5.695 14.720 1.00 92.19 82 GLN A O 1
ATOM 654 N N . LEU A 1 83 ? -9.257 -4.293 13.520 1.00 92.75 83 LEU A N 1
ATOM 655 C CA . LEU A 1 83 ? -8.333 -3.159 13.579 1.00 92.75 83 LEU A CA 1
ATOM 656 C C . LEU A 1 83 ? -8.129 -2.661 15.013 1.00 92.75 83 LEU A C 1
ATOM 658 O O . LEU A 1 83 ? -6.993 -2.414 15.414 1.00 92.75 83 LEU A O 1
ATOM 662 N N . ASN A 1 84 ? -9.196 -2.590 15.814 1.00 92.88 84 ASN A N 1
ATOM 663 C CA . ASN A 1 84 ? -9.080 -2.241 17.231 1.00 92.88 84 ASN A CA 1
ATOM 664 C C . ASN A 1 84 ? -8.257 -3.284 18.011 1.00 92.88 84 ASN A C 1
ATOM 666 O O . ASN A 1 84 ? -7.475 -2.916 18.886 1.00 92.88 84 ASN A O 1
ATOM 670 N N . GLY A 1 85 ? -8.357 -4.572 17.660 1.00 91.00 85 GLY A N 1
ATOM 671 C CA . GLY A 1 85 ? -7.490 -5.619 18.213 1.00 91.00 85 GLY A CA 1
ATOM 672 C C . GLY A 1 85 ? -6.008 -5.422 17.865 1.00 91.00 85 GLY A C 1
ATOM 673 O O . GLY A 1 85 ? -5.145 -5.539 18.734 1.00 91.00 85 GLY A O 1
ATOM 674 N N . ILE A 1 86 ? -5.704 -5.058 16.616 1.00 91.56 86 ILE A N 1
ATOM 675 C CA . ILE A 1 86 ? -4.330 -4.766 16.174 1.00 91.56 86 ILE A CA 1
ATOM 676 C C . ILE A 1 86 ? -3.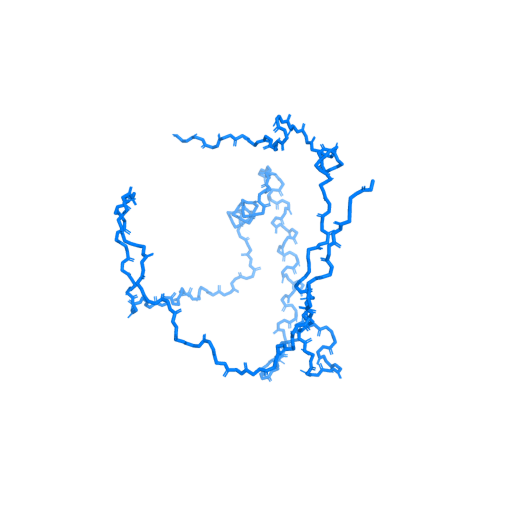780 -3.527 16.890 1.00 91.56 86 ILE A C 1
ATOM 678 O O . ILE A 1 86 ? -2.641 -3.543 17.357 1.00 91.56 86 ILE A O 1
ATOM 682 N N . PHE A 1 87 ? -4.572 -2.464 17.041 1.00 90.56 87 PHE A N 1
ATOM 683 C CA . PHE A 1 87 ? -4.129 -1.276 17.773 1.00 90.56 87 PHE A CA 1
ATOM 684 C C . PHE A 1 87 ? -3.936 -1.518 19.265 1.00 90.56 87 PHE A C 1
ATOM 686 O O . PHE A 1 87 ? -3.025 -0.927 19.844 1.00 90.56 87 PHE A O 1
ATOM 693 N N . ALA A 1 88 ? -4.695 -2.428 19.878 1.00 89.94 88 ALA A N 1
ATOM 694 C CA . ALA A 1 88 ? -4.418 -2.858 21.244 1.00 89.94 88 ALA A CA 1
ATOM 695 C C . ALA A 1 88 ? -3.029 -3.516 21.364 1.00 89.94 88 ALA A C 1
ATOM 697 O O . ALA A 1 88 ? -2.299 -3.223 22.311 1.00 89.94 88 ALA A O 1
ATOM 698 N N . LEU A 1 89 ? -2.628 -4.338 20.384 1.00 89.81 89 LEU A N 1
ATOM 699 C CA . LEU A 1 89 ? -1.289 -4.937 20.330 1.00 89.81 89 LEU A CA 1
ATOM 700 C C . LEU A 1 89 ? -0.197 -3.875 20.120 1.00 89.81 89 LEU A C 1
ATOM 702 O O . LEU A 1 89 ? 0.772 -3.832 20.872 1.00 89.81 89 LEU A O 1
ATOM 706 N N . VAL A 1 90 ? -0.365 -2.980 19.142 1.00 89.12 90 VAL A N 1
ATOM 707 C CA . VAL A 1 90 ? 0.600 -1.893 18.872 1.00 89.12 90 VAL A CA 1
ATOM 708 C C . VAL A 1 90 ? 0.709 -0.932 20.061 1.00 89.12 90 VAL A C 1
ATOM 710 O O . VAL A 1 90 ? 1.791 -0.425 20.359 1.00 89.12 90 VAL A O 1
ATOM 713 N N . GLY A 1 91 ? -0.383 -0.722 20.798 1.00 86.69 91 GLY A N 1
ATOM 714 C CA . GLY A 1 91 ? -0.402 0.067 22.027 1.00 86.69 91 GLY A CA 1
ATOM 715 C C . GLY A 1 91 ? 0.595 -0.432 23.076 1.00 86.69 91 GLY A C 1
ATOM 716 O O . GLY A 1 91 ? 1.199 0.386 23.768 1.00 86.69 91 GLY A O 1
ATOM 717 N N . GLN A 1 92 ? 0.861 -1.742 23.137 1.00 89.12 92 GLN A N 1
ATOM 718 C CA . GLN A 1 92 ? 1.857 -2.313 24.052 1.00 89.12 92 GLN A CA 1
ATOM 719 C C . GLN A 1 92 ? 3.278 -1.815 23.746 1.00 89.12 92 GLN A C 1
ATOM 721 O O . GLN A 1 92 ? 4.070 -1.620 24.664 1.00 89.12 92 GLN A O 1
ATOM 726 N N . MET A 1 93 ? 3.595 -1.528 22.477 1.00 87.50 93 MET A N 1
ATOM 727 C CA . MET A 1 93 ? 4.906 -0.998 22.076 1.00 87.50 93 MET A CA 1
ATOM 728 C C . MET A 1 93 ? 5.129 0.443 22.553 1.00 87.50 93 MET A C 1
ATOM 730 O O . MET A 1 93 ? 6.270 0.858 22.722 1.00 87.50 93 MET A O 1
ATOM 734 N N . SER A 1 94 ? 4.054 1.198 22.820 1.00 84.62 94 SER A N 1
ATOM 735 C CA . SER A 1 94 ? 4.147 2.576 23.335 1.00 84.62 94 SER A CA 1
ATOM 736 C C . SER A 1 94 ? 4.609 2.647 24.796 1.00 84.62 94 SER A C 1
ATOM 738 O O . SER A 1 94 ? 4.859 3.740 25.294 1.00 84.62 94 SER A O 1
ATOM 740 N N . ALA A 1 95 ? 4.705 1.508 25.492 1.00 88.31 95 ALA A N 1
ATOM 741 C CA . ALA A 1 95 ? 5.227 1.442 26.856 1.00 88.31 95 ALA A CA 1
ATOM 742 C C . ALA A 1 95 ? 6.753 1.633 26.927 1.00 88.31 95 ALA A C 1
ATOM 744 O O . ALA A 1 95 ? 7.286 1.900 28.003 1.00 88.31 95 ALA A O 1
ATOM 745 N N . VAL A 1 96 ? 7.457 1.478 25.804 1.00 90.06 96 VAL A N 1
ATOM 746 C CA . VAL A 1 96 ? 8.910 1.649 25.731 1.00 90.06 96 VAL A CA 1
ATOM 747 C C . VAL A 1 96 ? 9.231 3.118 25.459 1.00 90.06 96 VAL A C 1
ATOM 749 O O . VAL A 1 96 ? 8.721 3.697 24.501 1.00 90.06 96 VAL A O 1
ATOM 752 N N . ASP A 1 97 ? 10.085 3.720 26.289 1.00 91.25 97 ASP A N 1
ATOM 753 C CA . ASP A 1 97 ? 10.579 5.080 26.067 1.00 91.25 97 ASP A CA 1
ATOM 754 C C . ASP A 1 97 ? 11.585 5.097 24.908 1.00 91.25 97 ASP A C 1
ATOM 756 O O . ASP A 1 97 ? 12.627 4.443 24.958 1.00 91.25 97 ASP A O 1
ATOM 760 N N . THR A 1 98 ? 11.263 5.846 23.856 1.00 90.62 98 THR A N 1
ATOM 761 C CA . THR A 1 98 ? 12.127 6.045 22.685 1.00 90.62 98 THR A CA 1
ATOM 762 C C . THR A 1 98 ? 12.643 7.481 22.580 1.00 90.62 98 THR A C 1
ATOM 764 O O . THR A 1 98 ? 13.018 7.931 21.495 1.00 90.62 98 THR A O 1
ATOM 767 N N . THR A 1 99 ? 12.632 8.241 23.680 1.00 92.62 99 THR A N 1
ATOM 768 C CA . THR A 1 99 ? 13.098 9.632 23.698 1.00 92.62 99 THR A CA 1
ATOM 769 C C . THR A 1 99 ? 14.582 9.709 23.332 1.00 92.62 99 THR A C 1
ATOM 771 O O . THR A 1 99 ? 15.429 9.089 23.967 1.00 92.62 99 THR A O 1
ATOM 774 N N . GLY A 1 100 ? 14.904 10.491 22.298 1.00 91.69 100 GLY A N 1
ATOM 775 C CA . GLY A 1 100 ? 16.283 10.692 21.836 1.00 91.69 100 GLY A CA 1
ATOM 776 C C . GLY A 1 100 ? 16.846 9.577 20.947 1.00 91.69 100 GLY A C 1
ATOM 777 O O . GLY A 1 100 ? 18.020 9.643 20.595 1.00 91.69 100 GLY A O 1
ATOM 778 N N . ILE A 1 101 ? 16.038 8.583 20.561 1.00 89.81 101 ILE A N 1
ATOM 779 C CA . ILE A 1 101 ? 16.447 7.529 19.623 1.00 89.81 101 ILE A CA 1
ATOM 780 C C . ILE A 1 101 ? 16.150 7.975 18.188 1.00 89.81 101 ILE A C 1
ATOM 782 O O . ILE A 1 101 ? 15.011 8.316 17.859 1.00 89.81 101 ILE A O 1
ATOM 786 N N . GLU A 1 102 ? 17.161 7.945 17.318 1.00 87.62 102 GLU A N 1
ATOM 787 C CA . GLU A 1 102 ? 16.971 8.205 15.889 1.00 87.62 102 GLU A CA 1
ATOM 788 C C . GLU A 1 102 ? 16.245 7.031 15.200 1.00 87.62 102 GLU A C 1
ATOM 790 O O . GLU A 1 102 ? 16.629 5.871 15.388 1.00 87.62 102 GLU A O 1
ATOM 795 N N . PRO A 1 103 ? 15.201 7.285 14.386 1.00 89.81 103 PRO A N 1
ATOM 796 C CA . PRO A 1 103 ? 14.493 6.228 13.669 1.00 89.81 103 PRO A CA 1
ATOM 797 C C . PRO A 1 103 ? 15.375 5.501 12.645 1.00 89.81 103 PRO A C 1
ATOM 799 O O . PRO A 1 103 ? 16.001 6.119 11.781 1.00 89.81 103 PRO A O 1
ATOM 802 N N . LEU A 1 104 ? 15.347 4.168 12.665 1.00 88.62 104 LEU A N 1
ATOM 803 C CA . LEU A 1 104 ? 16.072 3.340 11.702 1.00 88.62 104 LEU A CA 1
ATOM 804 C C . LEU A 1 104 ? 15.269 3.176 10.398 1.00 88.62 104 LEU A C 1
ATOM 806 O O . LEU A 1 104 ? 14.266 2.469 10.371 1.00 88.62 104 LEU A O 1
ATOM 810 N N . SER A 1 105 ? 15.718 3.803 9.305 1.00 86.88 105 SER A N 1
ATOM 811 C CA . SER A 1 105 ? 14.999 3.777 8.012 1.00 86.88 105 SER A CA 1
ATOM 812 C C . SER A 1 105 ? 15.283 2.537 7.158 1.00 86.88 105 SER A C 1
ATOM 814 O O . SER A 1 105 ? 14.398 2.031 6.475 1.00 86.88 105 SER A O 1
ATOM 816 N N . HIS A 1 106 ? 16.525 2.053 7.159 1.00 84.69 106 HIS A N 1
ATOM 817 C CA . HIS A 1 106 ? 16.934 0.864 6.417 1.00 84.69 106 HIS A CA 1
ATOM 818 C C . HIS A 1 106 ? 17.845 0.001 7.302 1.00 84.69 106 HIS A C 1
ATOM 820 O O . HIS A 1 106 ? 18.665 0.559 8.029 1.00 84.69 106 HIS A O 1
ATOM 826 N N . PRO A 1 107 ? 17.760 -1.343 7.252 1.00 87.06 107 PRO A N 1
ATOM 827 C CA . PRO A 1 107 ? 18.551 -2.206 8.137 1.00 87.06 107 PRO A CA 1
ATOM 828 C C . PRO A 1 107 ? 20.066 -2.002 8.005 1.00 87.06 107 PRO A C 1
ATOM 830 O O . PRO A 1 107 ? 20.791 -2.084 8.990 1.00 87.06 107 PRO A O 1
ATOM 833 N N . ILE A 1 108 ? 20.542 -1.686 6.794 1.00 86.25 108 ILE A N 1
ATOM 834 C CA . ILE A 1 108 ? 21.968 -1.441 6.526 1.00 86.25 108 ILE A CA 1
ATOM 835 C C . ILE A 1 108 ? 22.461 -0.170 7.239 1.00 86.25 108 ILE A C 1
ATOM 837 O O . ILE A 1 108 ? 23.630 -0.118 7.606 1.00 86.25 108 ILE A O 1
ATOM 841 N N . ALA A 1 109 ? 21.585 0.796 7.541 1.00 79.44 109 ALA A N 1
ATOM 842 C CA . ALA A 1 109 ? 21.960 2.033 8.233 1.00 79.44 109 ALA A CA 1
ATOM 843 C C . ALA A 1 109 ? 22.508 1.763 9.639 1.00 79.44 109 ALA A C 1
ATOM 845 O O . ALA A 1 109 ? 23.345 2.510 10.131 1.00 79.44 109 ALA A O 1
ATOM 846 N N . ALA A 1 110 ? 22.050 0.678 10.277 1.00 78.94 110 ALA A N 1
ATOM 847 C CA . ALA A 1 110 ? 22.512 0.278 11.603 1.00 78.94 110 ALA A CA 1
ATOM 848 C C . ALA A 1 110 ? 23.961 -0.239 11.592 1.00 78.94 110 ALA A C 1
ATOM 850 O O . ALA A 1 110 ? 24.626 -0.222 12.623 1.00 78.94 110 ALA A O 1
ATOM 851 N N . LEU A 1 111 ? 24.441 -0.718 10.439 1.00 80.00 111 LEU A N 1
ATOM 852 C CA . LEU A 1 111 ? 25.787 -1.272 10.260 1.00 80.00 111 LEU A CA 1
ATOM 853 C C . LEU A 1 111 ? 26.723 -0.293 9.541 1.00 80.00 111 LEU A C 1
ATOM 855 O O . LEU A 1 111 ? 27.931 -0.320 9.757 1.00 80.00 111 LEU A O 1
ATOM 859 N N . MET A 1 112 ? 26.172 0.553 8.670 1.00 78.00 112 MET A N 1
ATOM 860 C CA . MET A 1 112 ? 26.902 1.500 7.834 1.00 78.00 112 MET A CA 1
ATOM 861 C C . MET A 1 112 ? 26.156 2.845 7.830 1.00 78.00 112 MET A C 1
ATOM 863 O O . MET A 1 112 ? 25.259 3.035 7.007 1.00 78.00 112 MET A O 1
ATOM 867 N N . PRO A 1 113 ? 26.509 3.778 8.733 1.00 71.00 113 PRO A N 1
ATOM 868 C CA . PRO A 1 113 ? 25.822 5.067 8.859 1.00 71.00 113 PRO A CA 1
ATOM 869 C C . PRO A 1 113 ? 26.013 5.978 7.636 1.00 71.00 113 PRO A C 1
ATOM 871 O O . PRO A 1 113 ? 25.193 6.855 7.382 1.00 71.00 113 PRO A O 1
ATOM 874 N N . GLU A 1 114 ? 27.054 5.740 6.834 1.00 73.69 114 GLU A N 1
ATOM 875 C CA . GLU A 1 114 ? 27.345 6.494 5.612 1.00 73.69 114 GLU A CA 1
ATOM 876 C C . GLU A 1 114 ? 27.045 5.663 4.357 1.00 73.69 114 GLU A C 1
ATOM 878 O O . GLU A 1 114 ? 27.931 5.313 3.575 1.00 73.69 114 GLU A O 1
ATOM 883 N N . LEU A 1 115 ? 25.772 5.310 4.161 1.00 73.44 115 LEU A N 1
ATOM 884 C CA . LEU A 1 115 ? 25.327 4.706 2.907 1.00 73.44 115 LEU A CA 1
ATOM 885 C C . LEU A 1 115 ? 25.091 5.806 1.865 1.00 73.44 115 LEU A C 1
ATOM 887 O O . LEU A 1 115 ? 24.091 6.523 1.910 1.00 73.44 115 LEU A O 1
ATOM 891 N N . SER A 1 116 ? 26.000 5.931 0.899 1.00 82.62 116 SER A N 1
ATOM 892 C CA . SER A 1 116 ? 25.784 6.815 -0.245 1.00 82.62 116 SER A CA 1
ATOM 893 C C . SER A 1 116 ? 24.658 6.286 -1.140 1.00 82.62 116 SER A C 1
ATOM 895 O O . SER A 1 116 ? 24.524 5.081 -1.383 1.00 82.62 116 SER A O 1
ATOM 897 N N . LEU A 1 117 ? 23.821 7.199 -1.642 1.00 83.94 117 LEU A N 1
ATOM 898 C CA . LEU A 1 117 ? 22.791 6.855 -2.618 1.00 83.94 117 LEU A CA 1
ATOM 899 C C . LEU A 1 117 ? 23.463 6.377 -3.905 1.00 83.94 117 LEU A C 1
ATOM 901 O O . LEU A 1 117 ? 24.309 7.069 -4.474 1.00 83.94 117 LEU A O 1
ATOM 905 N N . ARG A 1 118 ? 23.076 5.189 -4.376 1.00 87.50 118 ARG A N 1
ATOM 906 C CA . ARG A 1 118 ? 23.600 4.651 -5.631 1.00 87.50 118 ARG A CA 1
ATOM 907 C C . ARG A 1 118 ? 23.062 5.466 -6.796 1.00 87.50 118 ARG A C 1
ATOM 909 O O . ARG A 1 118 ? 21.855 5.497 -7.030 1.00 87.50 118 ARG A O 1
ATOM 916 N N . LEU A 1 119 ? 23.970 6.095 -7.530 1.00 92.06 119 LEU A N 1
ATOM 917 C CA . LEU A 1 119 ? 23.639 6.755 -8.782 1.00 92.06 119 LEU A CA 1
ATOM 918 C C . LEU A 1 119 ? 23.531 5.709 -9.895 1.00 92.06 119 LEU A C 1
ATOM 920 O O . LEU A 1 119 ? 24.311 4.759 -9.954 1.00 92.06 119 LEU A O 1
ATOM 924 N N . ARG A 1 120 ? 22.535 5.887 -10.761 1.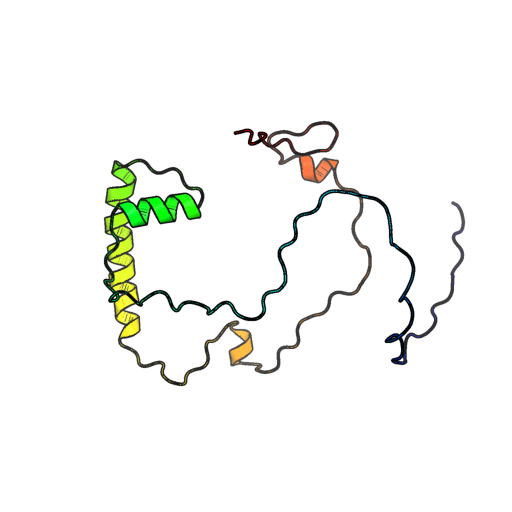00 93.25 120 ARG A N 1
ATOM 925 C CA . ARG A 1 120 ? 22.405 5.154 -12.021 1.00 93.25 120 ARG A CA 1
ATOM 926 C C . ARG A 1 120 ? 23.125 5.952 -13.103 1.00 93.25 120 ARG A C 1
ATOM 928 O O . ARG A 1 120 ? 22.928 7.163 -13.171 1.00 93.25 120 ARG A O 1
ATOM 935 N N . ASP A 1 121 ? 23.898 5.279 -13.952 1.00 93.00 121 ASP A N 1
ATOM 936 C CA . ASP A 1 121 ? 24.512 5.913 -15.122 1.00 93.00 121 ASP A CA 1
ATOM 937 C C . ASP A 1 121 ? 23.440 6.503 -16.046 1.00 93.00 121 ASP A C 1
ATOM 939 O O . ASP A 1 121 ? 22.422 5.857 -16.326 1.00 93.00 121 ASP A O 1
ATOM 943 N N . ASP A 1 122 ? 23.684 7.710 -16.553 1.00 94.81 122 ASP A N 1
ATOM 944 C CA . ASP A 1 122 ? 22.798 8.378 -17.506 1.00 94.81 122 ASP A CA 1
ATOM 945 C C . ASP A 1 122 ? 23.001 7.822 -18.921 1.00 94.81 122 ASP A C 1
ATOM 947 O O . ASP A 1 122 ? 23.627 8.422 -19.793 1.00 94.81 122 ASP A O 1
ATOM 951 N N . AR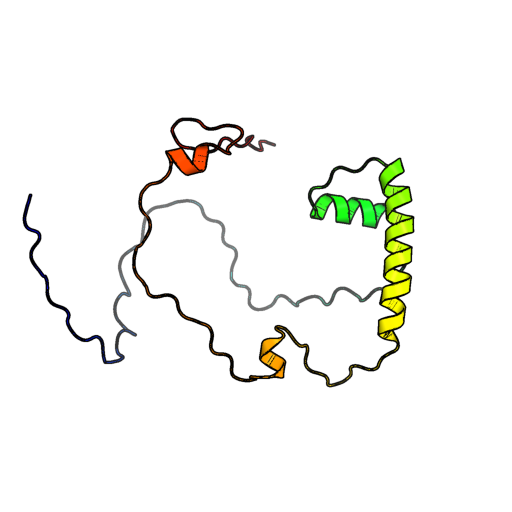G A 1 123 ? 22.526 6.593 -19.121 1.00 94.81 123 ARG A N 1
ATOM 952 C CA . ARG A 1 123 ? 22.518 5.906 -20.411 1.00 94.81 123 ARG A CA 1
ATOM 953 C C . ARG A 1 123 ? 21.113 5.415 -20.729 1.00 94.81 123 ARG A C 1
ATOM 955 O O . ARG A 1 123 ? 20.418 4.902 -19.850 1.00 94.81 123 ARG A O 1
ATOM 962 N N . VAL A 1 124 ? 20.728 5.541 -21.995 1.00 92.25 124 VAL A N 1
ATOM 963 C CA . VAL A 1 124 ? 19.483 4.972 -22.523 1.00 92.25 124 VAL A CA 1
ATOM 964 C C . VAL A 1 124 ? 19.700 3.478 -22.744 1.00 92.25 124 VAL A C 1
ATOM 966 O O . VAL A 1 124 ? 20.663 3.086 -23.405 1.00 92.25 124 VAL A O 1
ATOM 969 N N . LEU A 1 125 ? 18.838 2.645 -22.166 1.00 91.12 125 LEU A N 1
ATOM 970 C CA . LEU A 1 125 ? 18.924 1.183 -22.252 1.00 91.12 125 LEU A CA 1
ATOM 971 C C . LEU A 1 125 ? 17.690 0.554 -22.896 1.00 91.12 125 LEU A C 1
ATOM 973 O O . LEU A 1 125 ? 17.729 -0.614 -23.270 1.00 91.12 125 LEU A O 1
ATOM 977 N N . GLU A 1 126 ? 16.599 1.301 -22.988 1.00 90.06 126 GLU A N 1
ATOM 978 C CA . GLU A 1 126 ? 15.262 0.777 -23.211 1.00 90.06 126 GLU A CA 1
ATOM 979 C C . GLU A 1 126 ? 14.954 0.608 -24.713 1.00 90.06 126 GLU A C 1
ATOM 981 O O . GLU A 1 126 ? 14.891 1.605 -25.439 1.00 90.06 126 GLU A O 1
ATOM 986 N N . PRO A 1 127 ? 14.734 -0.628 -25.207 1.00 92.31 127 PRO A N 1
ATOM 987 C CA . PRO A 1 127 ? 14.149 -0.863 -26.526 1.00 92.31 127 PRO A CA 1
ATOM 988 C C . PRO A 1 127 ? 12.618 -0.705 -26.491 1.00 92.31 127 PRO A C 1
ATOM 990 O O . PRO A 1 127 ? 11.999 -0.801 -25.430 1.00 92.31 127 PRO A O 1
ATOM 993 N N . ASP A 1 128 ? 11.986 -0.511 -27.654 1.00 91.19 128 ASP A N 1
ATOM 994 C CA . ASP A 1 128 ? 10.519 -0.524 -27.739 1.00 91.19 128 ASP A CA 1
ATOM 995 C C . ASP A 1 128 ? 9.991 -1.950 -27.517 1.00 91.19 128 ASP A C 1
ATOM 997 O O . ASP A 1 128 ? 10.278 -2.867 -28.287 1.00 91.19 128 ASP A O 1
ATOM 1001 N N . LEU A 1 129 ? 9.235 -2.127 -26.434 1.00 92.75 129 LEU A N 1
ATOM 1002 C CA . LEU A 1 129 ? 8.613 -3.387 -26.025 1.00 92.75 129 LEU A CA 1
ATOM 1003 C C . LEU A 1 129 ? 7.102 -3.222 -25.815 1.00 92.75 129 LEU A C 1
ATOM 1005 O O . LEU A 1 129 ? 6.495 -3.956 -25.032 1.00 92.75 129 LEU A O 1
ATOM 1009 N N . ARG A 1 130 ? 6.486 -2.257 -26.511 1.00 91.06 130 ARG A N 1
ATOM 1010 C CA . ARG A 1 130 ? 5.056 -1.933 -26.400 1.00 91.06 130 ARG A CA 1
ATOM 1011 C C . ARG A 1 130 ? 4.159 -3.166 -26.451 1.00 91.06 130 ARG A C 1
ATOM 1013 O O . ARG A 1 130 ? 3.330 -3.338 -25.559 1.00 91.06 130 ARG A O 1
ATOM 1020 N N . ASP A 1 131 ? 4.357 -4.026 -27.448 1.00 91.25 131 ASP A N 1
ATOM 1021 C CA . ASP 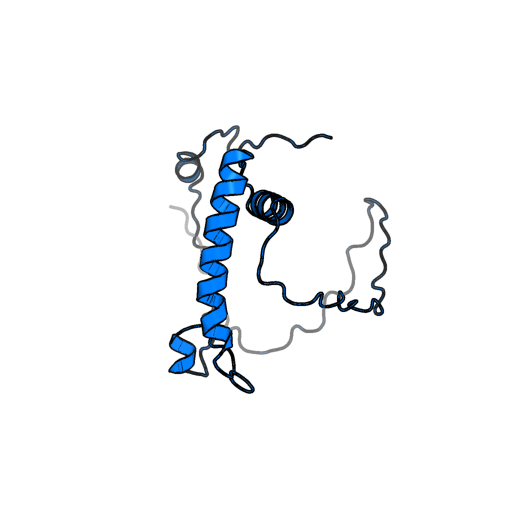A 1 131 ? 3.525 -5.216 -27.646 1.00 91.25 131 ASP A CA 1
ATOM 1022 C C . ASP A 1 131 ? 3.617 -6.174 -26.457 1.00 91.25 131 ASP A C 1
ATOM 1024 O O . ASP A 1 131 ? 2.605 -6.728 -26.046 1.00 91.25 131 ASP A O 1
ATOM 1028 N N . ALA A 1 132 ? 4.803 -6.330 -25.859 1.00 93.31 132 ALA A N 1
ATOM 1029 C CA . ALA A 1 132 ? 5.005 -7.179 -24.687 1.00 93.31 132 ALA A CA 1
ATOM 1030 C C . ALA A 1 132 ? 4.336 -6.594 -23.432 1.00 93.31 132 ALA A C 1
ATOM 1032 O O . ALA A 1 132 ? 3.703 -7.322 -22.669 1.00 93.31 132 ALA A O 1
ATOM 1033 N N . TYR A 1 133 ? 4.417 -5.276 -23.230 1.00 92.31 133 TYR A N 1
ATOM 1034 C CA . TYR A 1 133 ? 3.812 -4.604 -22.073 1.00 92.31 133 TYR A CA 1
ATOM 1035 C C . TYR A 1 133 ? 2.283 -4.560 -22.115 1.00 92.31 133 TYR A C 1
ATOM 1037 O O . TYR A 1 133 ? 1.634 -4.430 -21.074 1.00 92.31 133 TYR A O 1
ATOM 1045 N N . GLN A 1 134 ? 1.692 -4.661 -23.303 1.00 94.75 134 GLN A N 1
ATOM 1046 C CA . GLN A 1 134 ? 0.242 -4.612 -23.480 1.00 94.75 134 GLN A CA 1
ATOM 1047 C C . GLN A 1 134 ? -0.437 -5.978 -23.339 1.00 94.75 134 GLN A C 1
ATOM 1049 O O . GLN A 1 134 ? -1.655 -6.022 -23.206 1.00 94.75 134 GLN A O 1
ATOM 1054 N N . GLN A 1 135 ? 0.317 -7.081 -23.269 1.00 93.88 135 GLN A N 1
ATOM 1055 C CA . GLN A 1 135 ? -0.252 -8.432 -23.129 1.00 93.88 135 GLN A CA 1
ATOM 1056 C C . GLN A 1 135 ? -1.041 -8.623 -21.829 1.00 93.88 135 GLN A C 1
ATOM 1058 O O . GLN A 1 135 ? -2.052 -9.316 -21.817 1.00 93.88 135 GLN A O 1
ATOM 1063 N N . CYS A 1 136 ? -0.596 -7.999 -20.735 1.00 94.31 136 CYS A N 1
ATOM 1064 C CA . CYS A 1 136 ? -1.261 -8.086 -19.431 1.00 94.31 136 CYS A CA 1
ATOM 1065 C C . CYS A 1 136 ? -2.378 -7.044 -19.252 1.00 94.31 136 CYS A C 1
ATOM 1067 O O . CYS A 1 136 ? -2.994 -6.976 -18.188 1.00 94.31 136 CYS A O 1
ATOM 1069 N N . ALA A 1 137 ? -2.595 -6.182 -20.244 1.00 93.38 137 ALA A N 1
ATOM 1070 C CA . ALA A 1 137 ? -3.501 -5.056 -20.127 1.00 93.38 137 ALA A CA 1
ATOM 1071 C C . ALA A 1 137 ? -4.962 -5.500 -20.326 1.00 93.38 137 ALA A C 1
ATOM 1073 O O . ALA A 1 137 ? -5.253 -6.180 -21.307 1.00 93.38 137 ALA A O 1
ATOM 1074 N N . PRO A 1 138 ? -5.906 -5.069 -19.470 1.00 93.12 138 PRO A N 1
ATOM 1075 C CA . PRO A 1 138 ? -7.321 -5.403 -19.643 1.00 93.12 138 PRO A CA 1
ATOM 1076 C C . PRO A 1 138 ? -7.947 -4.835 -20.925 1.00 93.12 138 PRO A C 1
ATOM 1078 O O . PRO A 1 138 ? -8.818 -5.464 -21.518 1.00 93.12 138 PRO A O 1
ATOM 1081 N N . ALA A 1 139 ? -7.529 -3.638 -21.340 1.00 93.25 139 ALA A N 1
ATOM 1082 C CA . ALA A 1 139 ? -8.021 -2.982 -22.543 1.00 93.25 139 ALA A CA 1
ATOM 1083 C C . ALA A 1 139 ? -6.958 -2.039 -23.114 1.00 93.25 139 ALA A C 1
ATOM 1085 O O . ALA A 1 139 ? -6.410 -1.189 -22.403 1.00 93.25 139 ALA A O 1
ATOM 1086 N N . THR A 1 140 ? -6.698 -2.170 -24.411 1.00 94.81 140 THR A N 1
ATOM 1087 C CA . THR A 1 140 ? -5.782 -1.311 -25.159 1.00 94.81 140 THR A CA 1
ATOM 1088 C C . THR A 1 140 ? -6.391 -0.927 -26.500 1.00 94.81 140 THR A C 1
ATOM 1090 O O . THR A 1 140 ? -7.180 -1.674 -27.078 1.00 94.81 140 THR A O 1
ATOM 1093 N N . GLN A 1 141 ? -6.046 0.259 -26.992 1.00 93.19 141 GLN A N 1
ATOM 1094 C CA . GLN A 1 141 ? -6.433 0.738 -28.318 1.00 93.19 141 GLN A CA 1
ATOM 1095 C C . GLN A 1 141 ? -5.334 1.648 -28.857 1.00 93.19 141 GLN A C 1
ATOM 1097 O O . GLN A 1 141 ? -4.808 2.472 -28.112 1.00 93.19 141 GLN A O 1
ATOM 1102 N N . ASP A 1 142 ? -4.969 1.479 -30.130 1.00 90.94 142 ASP A N 1
ATOM 1103 C CA . ASP A 1 142 ? -3.954 2.290 -30.823 1.00 90.94 142 ASP A CA 1
ATOM 1104 C C . ASP A 1 142 ? -2.633 2.431 -30.038 1.00 90.94 142 ASP A C 1
ATOM 1106 O O . ASP A 1 142 ? -1.966 3.465 -30.048 1.00 90.94 142 ASP A O 1
ATOM 1110 N N . GLY A 1 143 ? -2.252 1.376 -29.309 1.00 90.00 143 GLY A N 1
ATOM 1111 C CA . GLY A 1 143 ? -1.044 1.360 -28.489 1.00 90.00 143 GLY A CA 1
ATOM 1112 C C . GLY A 1 143 ? -1.136 2.148 -27.175 1.00 90.00 143 GLY A C 1
ATOM 1113 O O . GLY A 1 143 ? -0.084 2.427 -26.595 1.00 90.00 143 GLY A O 1
ATOM 1114 N N . LEU A 1 144 ? -2.339 2.474 -26.694 1.00 93.25 144 LEU A N 1
ATOM 1115 C CA . LEU A 1 144 ? -2.625 3.160 -25.428 1.00 93.25 144 LEU A CA 1
ATOM 1116 C C . LEU A 1 144 ? -3.439 2.271 -24.475 1.00 93.25 144 LEU A C 1
ATOM 1118 O O . LEU A 1 144 ? -4.185 1.399 -24.916 1.00 93.25 144 LEU A O 1
ATOM 1122 N N . TYR A 1 145 ? -3.325 2.526 -23.169 1.00 95.12 145 TYR A N 1
ATOM 1123 C CA . TYR A 1 145 ? -4.157 1.892 -22.141 1.00 95.12 145 TYR A CA 1
ATOM 1124 C C . TYR A 1 145 ? -5.462 2.664 -21.979 1.00 95.12 145 TYR A C 1
ATOM 1126 O O . TYR A 1 145 ? -5.449 3.876 -21.752 1.00 95.12 145 TYR A O 1
ATOM 1134 N N . LEU A 1 146 ? -6.586 1.962 -22.082 1.00 94.38 146 LEU A N 1
ATOM 1135 C CA . LEU A 1 146 ? -7.898 2.576 -21.926 1.00 94.38 146 LEU A CA 1
ATOM 1136 C C . LEU A 1 146 ? -8.279 2.648 -20.445 1.00 94.38 146 LEU A C 1
ATOM 1138 O O . LEU A 1 146 ? -8.269 1.641 -19.740 1.00 94.38 146 LEU A O 1
ATOM 1142 N N . VAL A 1 147 ? -8.648 3.845 -19.988 1.00 93.31 147 VAL A N 1
ATOM 1143 C CA . VAL A 1 147 ? -9.152 4.105 -18.633 1.00 93.31 147 VAL A CA 1
ATOM 1144 C C . VAL A 1 147 ? -10.478 4.858 -18.759 1.00 93.31 147 VAL A C 1
ATOM 1146 O O . VAL A 1 147 ? -10.577 5.753 -19.606 1.00 93.31 147 VAL A O 1
ATOM 1149 N N . PRO A 1 148 ? -11.505 4.528 -17.953 1.00 91.88 148 PRO A N 1
ATOM 1150 C CA . PRO A 1 148 ? -12.750 5.283 -17.936 1.00 91.88 148 PRO A CA 1
ATOM 1151 C C . PRO A 1 148 ? -12.482 6.770 -17.709 1.00 91.88 148 PRO A C 1
ATOM 1153 O O . PRO A 1 148 ? -11.793 7.162 -16.765 1.00 91.88 148 PRO A O 1
ATOM 1156 N N . ARG A 1 149 ? -13.025 7.612 -18.589 1.00 91.12 149 ARG A N 1
ATOM 1157 C CA . ARG A 1 149 ? -12.932 9.059 -18.424 1.00 91.12 149 ARG A CA 1
ATOM 1158 C C . ARG A 1 149 ? -13.808 9.467 -17.246 1.00 91.12 149 ARG A C 1
ATOM 1160 O O . ARG A 1 149 ? -15.013 9.236 -17.272 1.00 91.12 149 ARG A O 1
ATOM 1167 N N . VAL A 1 150 ? -13.212 10.122 -16.258 1.00 87.62 150 VAL A N 1
ATOM 1168 C CA . VAL A 1 150 ? -13.971 10.791 -15.201 1.00 87.62 150 VAL A CA 1
ATOM 1169 C C . VAL A 1 150 ? -14.553 12.072 -15.802 1.00 87.62 150 VAL A C 1
ATOM 1171 O O . VAL A 1 150 ? -13.809 12.957 -16.230 1.00 87.62 150 VAL A O 1
ATOM 1174 N N . VAL A 1 151 ? -15.876 12.130 -15.926 1.00 69.56 151 VAL A N 1
ATOM 1175 C CA . VAL A 1 151 ? -16.630 13.332 -16.300 1.00 69.56 151 VAL A CA 1
ATOM 1176 C C . VAL A 1 151 ? -17.655 13.549 -15.195 1.00 69.56 151 VAL A C 1
ATOM 1178 O O . VAL A 1 151 ? -18.405 12.621 -14.893 1.00 69.56 151 VAL A O 1
ATOM 1181 N N . GLU A 1 152 ? -17.631 14.732 -14.585 1.00 49.91 152 GLU A N 1
ATOM 1182 C CA . GLU A 1 152 ? -18.656 15.212 -13.647 1.00 49.91 152 GLU A CA 1
ATOM 1183 C C . GLU A 1 152 ? -19.692 16.062 -14.387 1.00 49.91 152 GLU A C 1
ATOM 1185 O O . GLU A 1 152 ? -19.277 16.849 -15.276 1.00 49.91 152 GLU A O 1
#

pLDDT: mean 71.67, std 25.08, range [28.83, 96.0]